Protein AF-A0A2D6N227-F1 (afdb_monomer)

Sequence (139 aa):
MSEDFKAQVAPEAGQHHHAAIRCRDMKLLMDYYGRVMGLPQRNIAGDPDSPEKVWYPGLQLVRTDDPPGPQGELDHIGISVNNIREICAHVEASGYTVDKPVESNDVPEKGQRYSGAWLTDPEGHTVELVQWEPLLASE

Nearest PDB structures (foldseek):
  5v0f-assembly1_A  TM=6.548E-01  e=6.137E-06  Thermomonospora curvata DSM 43183
  5cb9-assembly1_A  TM=6.176E-01  e=1.925E-05  Thermomonospora curvata DSM 43183
  8im2-assembly1_A  TM=6.625E-01  e=5.936E-04  Homo sapiens
  1lc0-assembly1_A  TM=6.339E-01  e=2.225E+00  Rattus norvegicus
  1gcu-assembly1_A  TM=5.844E-01  e=2.961E+00  Rattus norvegicus

Secondary structure (DSSP, 8-state):
--TT----BPPGGG---EEEEEES-HHHHHIIIIIIS-----EEEEETTEEEEEEETEEEEEE--SPPPSS--EEEEEEEBS-HHHHHHHHHHTT--EEEEEEEEEEGGGTEEEEEEEEE-TTS-EEEEEEEEEPPPP-

pLDDT: mean 77.95, std 10.97, range [43.91, 93.88]

Mean predicted aligned error: 8.41 Å

Structure (mmCIF, N/CA/C/O backbone):
data_AF-A0A2D6N227-F1
#
_entry.id   AF-A0A2D6N227-F1
#
loop_
_atom_site.group_PDB
_atom_site.id
_atom_site.type_symbol
_atom_site.label_atom_id
_atom_site.label_alt_id
_atom_site.label_comp_id
_atom_site.label_asym_id
_atom_site.label_entity_id
_atom_site.label_seq_id
_atom_site.pdbx_PDB_ins_code
_atom_site.Cartn_x
_atom_site.Cartn_y
_atom_site.Cartn_z
_atom_site.occupancy
_atom_site.B_iso_or_equiv
_atom_site.auth_seq_id
_atom_site.auth_comp_id
_atom_site.auth_asym_id
_atom_site.auth_atom_id
_atom_site.pdbx_PDB_model_num
ATOM 1 N N . MET A 1 1 ? -25.483 -1.124 18.945 1.00 50.19 1 MET A N 1
ATOM 2 C CA . MET A 1 1 ? -24.459 -0.422 18.147 1.00 50.19 1 MET A CA 1
ATOM 3 C C . MET A 1 1 ? -24.448 1.011 18.649 1.00 50.19 1 MET A C 1
ATOM 5 O O . MET A 1 1 ? -25.517 1.603 18.679 1.00 50.19 1 MET A O 1
ATOM 9 N N . SER A 1 2 ? -23.340 1.504 19.208 1.00 50.06 2 SER A N 1
ATOM 10 C CA . SER A 1 2 ? -23.284 2.879 19.733 1.00 50.06 2 SER A CA 1
ATOM 11 C C . SER A 1 2 ? -23.296 3.874 18.574 1.00 50.06 2 SER A C 1
ATOM 13 O O . SER A 1 2 ? -22.558 3.677 17.612 1.00 50.06 2 SER A O 1
ATOM 15 N N . GLU A 1 3 ? -24.105 4.924 18.674 1.00 55.16 3 GLU A N 1
ATOM 16 C CA . GLU A 1 3 ? -24.442 5.836 17.571 1.00 55.16 3 GLU A CA 1
ATOM 17 C C . GLU A 1 3 ? -23.329 6.792 17.081 1.00 55.16 3 GLU A C 1
ATOM 19 O O . GLU A 1 3 ? -23.622 7.627 16.240 1.00 55.16 3 GLU A O 1
ATOM 24 N N . ASP A 1 4 ? -22.057 6.665 17.482 1.00 68.75 4 ASP A N 1
ATOM 25 C CA . ASP A 1 4 ? -21.030 7.685 17.160 1.00 68.75 4 ASP A CA 1
ATOM 26 C C . ASP A 1 4 ? -19.676 7.145 16.641 1.00 68.75 4 ASP A C 1
ATOM 28 O O . ASP A 1 4 ? -18.636 7.785 16.808 1.00 68.75 4 ASP A O 1
ATOM 32 N N . PHE A 1 5 ? -19.626 5.977 15.985 1.00 68.31 5 PHE A N 1
ATOM 33 C CA . PHE A 1 5 ? -18.377 5.567 15.320 1.00 68.31 5 PHE A CA 1
ATOM 34 C C . PHE A 1 5 ? -18.096 6.447 14.092 1.00 68.31 5 PHE A C 1
ATOM 36 O O . PHE A 1 5 ? -18.908 6.533 13.169 1.00 68.31 5 PHE A O 1
ATOM 43 N N . LYS A 1 6 ? -16.911 7.067 14.058 1.00 79.56 6 LYS A N 1
ATOM 44 C CA . LYS A 1 6 ? -16.452 7.880 12.931 1.00 79.56 6 LYS A CA 1
ATOM 45 C C . LYS A 1 6 ? -15.012 7.533 12.574 1.00 79.56 6 LYS A C 1
ATOM 47 O O . LYS A 1 6 ? -14.101 7.741 13.373 1.00 79.56 6 LYS A O 1
ATOM 52 N N . ALA A 1 7 ? -14.808 7.049 11.352 1.00 72.75 7 ALA A N 1
ATOM 53 C CA . ALA A 1 7 ? -13.470 6.843 10.813 1.00 72.75 7 ALA A CA 1
ATOM 54 C C . ALA A 1 7 ? -12.730 8.186 10.710 1.00 72.75 7 ALA A C 1
ATOM 56 O O . ALA A 1 7 ? -13.275 9.173 10.204 1.00 72.75 7 ALA A O 1
ATOM 57 N N . GLN A 1 8 ? -11.486 8.224 11.184 1.00 79.25 8 GLN A N 1
ATOM 58 C CA . GLN A 1 8 ? -10.615 9.383 11.032 1.00 79.25 8 GLN A CA 1
ATOM 59 C C . GLN A 1 8 ? -9.662 9.133 9.864 1.00 79.25 8 GLN A C 1
ATOM 61 O O . GLN A 1 8 ? -8.846 8.221 9.925 1.00 79.25 8 GLN A O 1
ATOM 66 N N . VAL A 1 9 ? -9.767 9.929 8.799 1.00 72.94 9 VAL A N 1
ATOM 67 C CA . VAL A 1 9 ? -8.883 9.852 7.621 1.00 72.94 9 VAL A CA 1
ATOM 68 C C . VAL A 1 9 ? -7.629 10.696 7.857 1.00 72.94 9 VAL A C 1
ATOM 70 O O . VAL A 1 9 ? -7.693 11.748 8.501 1.00 72.94 9 VAL A O 1
ATOM 73 N N . ALA A 1 10 ? -6.487 10.241 7.340 1.00 67.69 10 ALA A N 1
ATOM 74 C CA . ALA A 1 10 ? -5.219 10.952 7.480 1.00 67.69 10 ALA A CA 1
ATOM 75 C C . ALA A 1 10 ? -5.252 12.364 6.847 1.00 67.69 10 ALA A C 1
ATOM 77 O O . ALA A 1 10 ? -5.884 12.561 5.799 1.00 67.69 10 ALA A O 1
ATOM 78 N N . PRO A 1 11 ? -4.569 13.362 7.448 1.00 68.38 11 PRO A N 1
ATOM 79 C CA . PRO A 1 11 ? -4.367 14.665 6.813 1.00 68.38 11 PRO A CA 1
ATOM 80 C C . PRO A 1 11 ? -3.532 14.530 5.528 1.00 68.38 11 PRO A C 1
ATOM 82 O O . PRO A 1 11 ? -2.774 13.576 5.382 1.00 68.38 11 PRO A O 1
ATOM 85 N N . GLU A 1 12 ? -3.625 15.503 4.615 1.00 61.09 12 GLU A N 1
ATOM 86 C CA . GLU A 1 12 ? -3.039 15.460 3.255 1.00 61.09 12 GLU A CA 1
ATOM 87 C C . GLU A 1 12 ? -1.552 15.046 3.218 1.00 61.09 12 GLU A C 1
ATOM 89 O O . GLU A 1 12 ? -1.130 14.297 2.341 1.00 61.09 12 GLU A O 1
ATOM 94 N N . ALA A 1 13 ? -0.764 15.447 4.222 1.00 53.25 13 ALA A N 1
ATOM 95 C CA . ALA A 1 13 ? 0.658 15.112 4.341 1.00 53.25 13 ALA A CA 1
ATOM 96 C C . ALA A 1 13 ? 0.963 13.644 4.733 1.00 53.25 13 ALA A C 1
ATOM 98 O O . ALA A 1 13 ? 2.132 13.266 4.778 1.00 53.25 13 ALA A O 1
ATOM 99 N N . GLY A 1 14 ? -0.054 12.819 5.001 1.00 53.62 14 GLY A N 1
ATOM 100 C CA . GLY A 1 14 ? 0.058 11.390 5.326 1.00 53.62 14 GLY A CA 1
ATOM 101 C C . GLY A 1 14 ? -0.931 10.510 4.556 1.00 53.62 14 GLY A C 1
ATOM 102 O O . GLY A 1 14 ? -1.176 9.372 4.951 1.00 53.62 14 GLY A O 1
ATOM 103 N N . GLN A 1 15 ? -1.536 11.033 3.484 1.00 62.03 15 GLN A N 1
ATOM 104 C CA . GLN A 1 15 ? -2.477 10.281 2.659 1.00 62.03 15 GLN A CA 1
ATOM 105 C C . GLN A 1 15 ? -1.746 9.305 1.726 1.00 62.03 15 GLN A C 1
ATOM 107 O O . GLN A 1 15 ? -1.056 9.689 0.785 1.00 62.03 15 GLN A O 1
ATOM 112 N N . HIS A 1 16 ? -1.971 8.022 1.966 1.00 63.78 16 HIS A N 1
ATOM 113 C CA . HIS A 1 16 ? -1.692 6.876 1.104 1.00 63.78 16 HIS A CA 1
ATOM 114 C C . HIS A 1 16 ? -3.007 6.362 0.505 1.00 63.78 16 HIS A C 1
ATOM 116 O O . HIS A 1 16 ? -3.444 5.247 0.776 1.00 63.78 16 HIS A O 1
ATOM 122 N N . HIS A 1 17 ? -3.679 7.217 -0.267 1.00 64.94 17 HIS A N 1
ATOM 123 C CA . HIS A 1 17 ? -4.781 6.783 -1.120 1.00 64.94 17 HIS A CA 1
ATOM 124 C C . HIS A 1 17 ? -4.206 6.291 -2.443 1.00 64.94 17 HIS A C 1
ATOM 126 O O . HIS A 1 17 ? -3.566 7.058 -3.170 1.00 64.94 17 HIS A O 1
ATOM 132 N N . HIS A 1 18 ? -4.429 5.023 -2.764 1.00 63.94 18 HIS A N 1
ATOM 133 C CA . HIS A 1 18 ? -3.940 4.434 -4.004 1.00 63.94 18 HIS A CA 1
ATOM 134 C C . HIS A 1 18 ? -4.933 3.430 -4.574 1.00 63.94 18 HIS A C 1
ATOM 136 O O . HIS A 1 18 ? -5.590 2.694 -3.845 1.00 63.94 18 HIS A O 1
ATOM 142 N N . ALA A 1 19 ? -5.019 3.405 -5.900 1.00 66.56 19 ALA A N 1
ATOM 143 C CA . ALA A 1 19 ? -5.552 2.280 -6.650 1.00 66.56 19 ALA A CA 1
ATOM 144 C C . ALA A 1 19 ? -4.360 1.484 -7.182 1.00 66.56 19 ALA A C 1
ATOM 146 O O . ALA A 1 19 ? -3.498 2.040 -7.875 1.00 66.56 19 ALA A O 1
ATOM 147 N N . ALA A 1 20 ? -4.285 0.209 -6.816 1.00 67.19 20 ALA A N 1
ATOM 148 C CA . ALA A 1 20 ? -3.205 -0.661 -7.240 1.00 67.19 20 ALA A CA 1
ATOM 149 C C . ALA A 1 20 ? -3.565 -1.379 -8.544 1.00 67.19 20 ALA A C 1
ATOM 151 O O . ALA A 1 20 ? -4.626 -1.988 -8.651 1.00 67.19 20 ALA A O 1
ATOM 152 N N . ILE A 1 21 ? -2.675 -1.325 -9.535 1.00 69.75 21 ILE A N 1
ATOM 153 C CA . ILE A 1 21 ? -2.791 -2.120 -10.764 1.00 69.75 21 ILE A CA 1
ATOM 154 C C . ILE A 1 21 ? -1.619 -3.093 -10.866 1.00 69.75 21 ILE A C 1
ATOM 156 O O . ILE A 1 21 ? -0.461 -2.730 -10.621 1.00 69.75 21 ILE A O 1
ATOM 160 N N . ARG A 1 22 ? -1.922 -4.336 -11.252 1.00 73.56 22 ARG A N 1
ATOM 161 C CA . ARG A 1 22 ? -0.902 -5.358 -11.511 1.00 73.56 22 ARG A CA 1
ATOM 162 C C . ARG A 1 22 ? -0.182 -5.062 -12.824 1.00 73.56 22 ARG A C 1
ATOM 164 O O . ARG A 1 22 ? -0.817 -4.760 -13.838 1.00 73.56 22 ARG A O 1
ATOM 171 N N . CYS A 1 23 ? 1.145 -5.173 -12.833 1.00 67.81 23 CYS A N 1
ATOM 1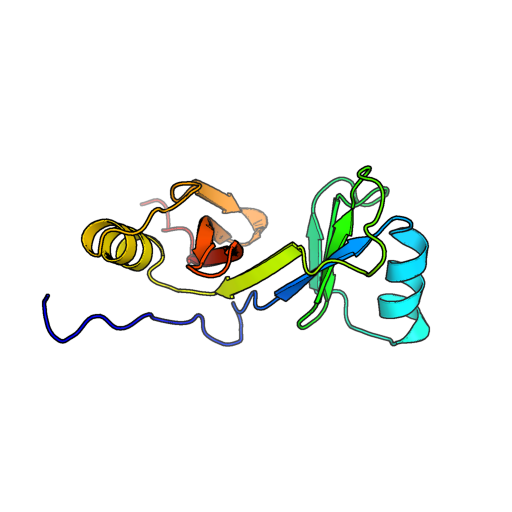72 C CA . CYS A 1 23 ? 1.944 -4.948 -14.034 1.00 67.81 23 CYS A CA 1
ATOM 173 C C . CYS A 1 23 ? 2.926 -6.089 -14.323 1.00 67.81 23 CYS A C 1
ATOM 175 O O . CYS A 1 23 ? 3.498 -6.693 -13.419 1.00 67.81 23 CYS A O 1
ATOM 177 N N . ARG A 1 24 ? 3.123 -6.358 -15.622 1.00 75.19 24 ARG A N 1
ATOM 178 C CA . ARG A 1 24 ? 4.094 -7.346 -16.130 1.00 75.19 24 ARG A CA 1
ATOM 179 C C . ARG A 1 24 ? 5.457 -6.738 -16.439 1.00 75.19 24 ARG A C 1
ATOM 181 O O . ARG A 1 24 ? 6.474 -7.404 -16.314 1.00 75.19 24 ARG A O 1
ATOM 188 N N . ASP A 1 25 ? 5.467 -5.483 -16.879 1.00 78.81 25 ASP A N 1
ATOM 189 C CA . ASP A 1 25 ? 6.686 -4.747 -17.200 1.00 78.81 25 ASP A CA 1
ATOM 190 C C . ASP A 1 25 ? 6.720 -3.469 -16.366 1.00 78.81 25 ASP A C 1
ATOM 192 O O . ASP A 1 25 ? 6.211 -2.412 -16.752 1.00 78.81 25 ASP A O 1
ATOM 196 N N . MET A 1 26 ? 7.282 -3.610 -15.165 1.00 82.56 26 MET A N 1
ATOM 197 C CA . MET A 1 26 ? 7.424 -2.513 -14.214 1.00 82.56 26 MET A CA 1
ATOM 198 C C . MET A 1 26 ? 8.271 -1.382 -14.806 1.00 82.56 26 MET A C 1
ATOM 200 O O . MET A 1 26 ? 7.917 -0.214 -14.672 1.00 82.56 26 MET A O 1
ATOM 204 N N . LYS A 1 27 ? 9.351 -1.715 -15.524 1.00 84.12 27 LYS A N 1
ATOM 205 C CA . LYS A 1 27 ? 10.270 -0.726 -16.096 1.00 84.12 27 LYS A CA 1
ATOM 206 C C . LYS A 1 27 ? 9.577 0.132 -17.152 1.00 84.12 27 LYS A C 1
ATOM 208 O O . LYS A 1 27 ? 9.747 1.349 -17.149 1.00 84.12 27 LYS A O 1
ATOM 213 N N . LEU A 1 28 ? 8.773 -0.485 -18.017 1.00 83.25 28 LEU A N 1
ATOM 214 C CA . LEU A 1 28 ? 7.980 0.228 -19.016 1.00 83.25 28 LEU A CA 1
ATOM 215 C C . LEU A 1 28 ? 6.987 1.199 -18.366 1.00 83.25 28 LEU A C 1
ATOM 217 O O . LEU A 1 28 ? 6.896 2.351 -18.788 1.00 83.25 28 LEU A O 1
ATOM 221 N N . LEU A 1 29 ? 6.249 0.761 -17.340 1.00 82.38 29 LEU A N 1
ATOM 222 C CA . LEU A 1 29 ? 5.272 1.630 -16.679 1.00 82.38 29 LEU A CA 1
ATOM 223 C C . LEU A 1 29 ? 5.933 2.733 -15.847 1.00 82.38 29 LEU A C 1
ATOM 225 O O . LEU A 1 29 ? 5.431 3.852 -15.844 1.00 82.38 29 LEU A O 1
ATOM 229 N N . MET A 1 30 ? 7.069 2.469 -15.202 1.00 80.62 30 MET A N 1
ATOM 230 C CA . MET A 1 30 ? 7.847 3.511 -14.523 1.00 80.62 30 MET A CA 1
ATOM 231 C C . MET A 1 30 ? 8.340 4.578 -15.504 1.00 80.62 30 MET A C 1
ATOM 233 O O . MET A 1 30 ? 8.246 5.773 -15.220 1.00 80.62 30 MET A O 1
ATOM 237 N N . ASP A 1 31 ? 8.829 4.166 -16.676 1.00 78.56 31 ASP A N 1
ATOM 238 C CA . ASP A 1 31 ? 9.222 5.095 -17.734 1.00 78.56 31 ASP A CA 1
ATOM 239 C C . ASP A 1 31 ? 8.021 5.915 -18.225 1.00 78.56 31 ASP A C 1
ATOM 241 O O . ASP A 1 31 ? 8.095 7.137 -18.350 1.00 78.56 31 ASP A O 1
ATOM 245 N N . TYR A 1 32 ? 6.874 5.268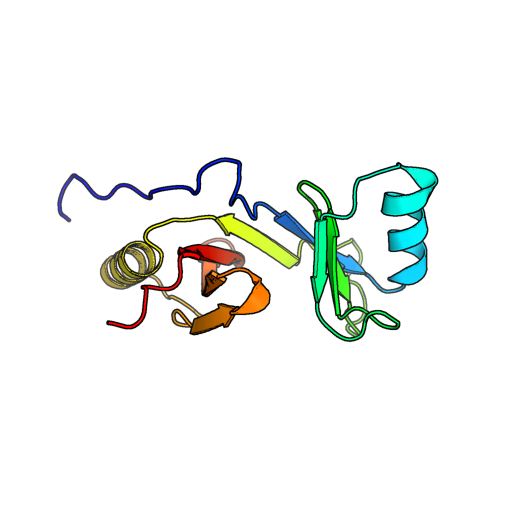 -18.424 1.00 73.62 32 TYR A N 1
ATOM 246 C CA . TYR A 1 32 ? 5.656 5.942 -18.854 1.00 73.62 32 TYR A CA 1
ATOM 247 C C . TYR A 1 32 ? 5.132 6.946 -17.811 1.00 73.62 32 TYR A C 1
ATOM 249 O O . TYR A 1 32 ? 5.016 8.135 -18.097 1.00 73.62 32 TYR A O 1
ATOM 257 N N . TYR A 1 33 ? 4.852 6.516 -16.582 1.00 74.62 33 TYR A N 1
ATOM 258 C CA . TYR A 1 33 ? 4.279 7.393 -15.557 1.00 74.62 33 TYR A CA 1
ATOM 259 C C . TYR A 1 33 ? 5.290 8.417 -15.024 1.00 74.62 33 TYR A C 1
ATOM 261 O O . TYR A 1 33 ? 4.942 9.579 -14.810 1.00 74.62 33 TYR A O 1
ATOM 269 N N . GLY A 1 34 ? 6.551 8.019 -14.851 1.00 68.56 34 GLY A N 1
ATOM 270 C CA . GLY A 1 34 ? 7.607 8.889 -14.339 1.00 68.56 34 GLY A CA 1
ATOM 271 C C . GLY A 1 34 ? 8.174 9.832 -15.396 1.00 68.56 34 GLY A C 1
ATOM 272 O O . GLY A 1 34 ? 8.142 11.047 -15.218 1.00 68.56 34 GLY A O 1
ATOM 273 N N . ARG A 1 35 ? 8.695 9.298 -16.507 1.00 74.50 35 ARG A N 1
ATOM 274 C CA . ARG A 1 35 ? 9.379 10.111 -17.528 1.00 74.50 35 ARG A CA 1
ATOM 275 C C . ARG A 1 35 ? 8.413 10.714 -18.545 1.00 74.50 35 ARG A C 1
ATOM 277 O O . ARG A 1 35 ? 8.570 11.883 -18.883 1.00 74.50 35 ARG A O 1
ATOM 284 N N . VAL A 1 36 ? 7.451 9.944 -19.063 1.00 62.06 36 VAL A N 1
ATOM 285 C CA . VAL A 1 36 ? 6.550 10.421 -20.134 1.00 62.06 36 VAL A CA 1
ATOM 286 C C . VAL A 1 36 ? 5.445 11.324 -19.583 1.00 62.06 36 VAL A C 1
ATOM 288 O O . VAL A 1 36 ? 5.227 12.405 -20.121 1.00 62.06 36 VAL A O 1
ATOM 291 N N . MET A 1 37 ? 4.767 10.918 -18.507 1.00 56.41 37 MET A N 1
ATOM 292 C CA . MET A 1 37 ? 3.708 11.718 -17.877 1.00 56.41 37 MET A CA 1
ATOM 293 C C . MET A 1 37 ? 4.239 12.755 -16.878 1.00 56.41 37 MET A C 1
ATOM 295 O O . MET A 1 37 ? 3.506 13.673 -16.516 1.00 56.41 37 MET A O 1
ATOM 299 N N . GLY A 1 38 ? 5.494 12.628 -16.434 1.00 61.41 38 GLY A N 1
ATOM 300 C CA . GLY A 1 38 ? 6.121 13.577 -15.513 1.00 61.41 38 GLY A CA 1
ATOM 301 C C . GLY A 1 38 ? 5.573 13.517 -14.086 1.00 61.41 38 GLY A C 1
ATOM 302 O O . GLY A 1 38 ? 5.656 14.512 -13.363 1.00 61.41 38 GLY A O 1
ATOM 303 N N . LEU A 1 39 ? 4.975 12.394 -13.669 1.00 65.75 39 LEU A N 1
ATOM 304 C CA . LEU A 1 39 ? 4.425 12.286 -12.322 1.00 65.75 39 LEU A CA 1
ATOM 305 C C . LEU A 1 39 ? 5.557 12.226 -11.286 1.00 65.75 39 LEU A C 1
ATOM 307 O O . LEU A 1 39 ? 6.488 11.429 -11.436 1.00 65.75 39 LEU A O 1
ATOM 311 N N . PRO A 1 40 ? 5.479 13.020 -10.201 1.00 64.38 40 PRO A N 1
ATOM 312 C CA . PRO A 1 40 ? 6.472 12.966 -9.143 1.00 64.38 40 PRO A CA 1
ATOM 313 C C . PRO A 1 40 ? 6.361 11.624 -8.419 1.00 64.38 40 PRO A C 1
ATOM 315 O O . PRO A 1 40 ? 5.347 11.322 -7.786 1.00 64.38 40 PRO A O 1
ATOM 318 N N . GLN A 1 41 ? 7.413 10.818 -8.518 1.00 67.75 41 GLN A N 1
ATOM 319 C CA . GLN A 1 41 ? 7.530 9.552 -7.806 1.00 67.75 41 GLN A CA 1
ATOM 320 C C . GLN A 1 41 ? 7.520 9.812 -6.293 1.00 67.75 41 GLN A C 1
ATOM 322 O O . GLN A 1 41 ? 8.311 10.616 -5.798 1.00 67.75 41 GLN A O 1
ATOM 327 N N . ARG A 1 42 ? 6.612 9.156 -5.557 1.00 69.19 42 ARG A N 1
ATOM 328 C CA . ARG A 1 42 ? 6.424 9.400 -4.115 1.00 69.19 42 ARG A CA 1
ATOM 329 C C . ARG A 1 42 ? 7.155 8.389 -3.243 1.00 69.19 42 ARG A C 1
ATOM 331 O O . ARG A 1 42 ? 7.695 8.781 -2.213 1.00 69.19 42 ARG A O 1
ATOM 338 N N . ASN A 1 43 ? 7.158 7.110 -3.624 1.00 68.31 43 ASN A N 1
ATOM 339 C CA . ASN A 1 43 ? 7.773 6.054 -2.819 1.00 68.31 43 ASN A CA 1
ATOM 340 C C . ASN A 1 43 ? 8.122 4.808 -3.659 1.00 68.31 43 ASN A C 1
ATOM 342 O O . ASN A 1 43 ? 7.472 4.550 -4.674 1.00 68.31 43 ASN A O 1
ATOM 346 N N . ILE A 1 44 ? 9.109 4.028 -3.206 1.00 68.38 44 ILE A N 1
ATOM 347 C CA . ILE A 1 44 ? 9.482 2.702 -3.734 1.00 68.38 44 ILE A CA 1
ATOM 348 C C . ILE A 1 44 ? 9.591 1.732 -2.549 1.00 68.38 44 ILE A C 1
ATOM 350 O O . ILE A 1 44 ? 10.060 2.126 -1.483 1.00 68.38 44 ILE A O 1
ATOM 354 N N . ALA A 1 45 ? 9.180 0.476 -2.735 1.00 76.44 45 ALA A N 1
ATOM 355 C CA . ALA A 1 45 ? 9.468 -0.613 -1.803 1.00 76.44 45 ALA A CA 1
ATOM 356 C C . ALA A 1 45 ? 10.125 -1.805 -2.521 1.00 76.44 45 ALA A C 1
ATOM 358 O O . ALA A 1 45 ? 9.784 -2.116 -3.668 1.00 76.44 45 ALA A O 1
ATOM 359 N N . GLY A 1 46 ? 11.037 -2.477 -1.813 1.00 75.38 46 GLY A N 1
ATOM 360 C CA . GLY A 1 46 ? 11.885 -3.550 -2.342 1.00 75.38 46 GLY A CA 1
ATOM 361 C C . GLY A 1 46 ? 13.233 -3.041 -2.867 1.00 75.38 46 GLY A C 1
ATOM 362 O O . GLY A 1 46 ? 13.652 -1.928 -2.547 1.00 75.38 46 GLY A O 1
ATOM 363 N N . ASP A 1 47 ? 13.910 -3.868 -3.666 1.00 80.25 47 ASP A N 1
ATOM 364 C CA . ASP A 1 47 ? 15.161 -3.513 -4.350 1.00 80.25 47 ASP A CA 1
ATOM 365 C C . ASP A 1 47 ? 14.929 -2.337 -5.327 1.00 80.25 47 ASP A C 1
ATOM 367 O O . ASP A 1 47 ? 14.063 -2.448 -6.197 1.00 80.25 47 ASP A O 1
ATOM 371 N N . PRO A 1 48 ? 15.671 -1.215 -5.232 1.00 76.81 48 PRO A N 1
ATOM 372 C CA . PRO A 1 48 ? 15.544 -0.092 -6.163 1.00 76.81 48 PRO A CA 1
ATOM 373 C C . PRO A 1 48 ? 15.760 -0.455 -7.638 1.00 76.81 48 PRO A C 1
ATOM 375 O O . PRO A 1 48 ? 15.148 0.171 -8.505 1.00 76.81 48 PRO A O 1
ATOM 378 N N . ASP A 1 49 ? 16.588 -1.463 -7.927 1.00 80.12 49 ASP A N 1
ATOM 379 C CA . ASP A 1 49 ? 16.844 -1.929 -9.295 1.00 80.12 49 ASP A CA 1
ATOM 380 C C . ASP A 1 49 ? 15.758 -2.904 -9.788 1.00 80.12 49 ASP A C 1
ATOM 382 O O . ASP A 1 49 ? 15.635 -3.161 -10.990 1.00 80.12 49 ASP A O 1
ATOM 386 N N . SER A 1 50 ? 14.931 -3.423 -8.873 1.00 79.81 50 SER A N 1
ATOM 387 C CA . SER A 1 50 ? 13.812 -4.325 -9.159 1.00 79.81 50 SER A CA 1
ATOM 388 C C . SER A 1 50 ? 12.663 -4.130 -8.153 1.00 79.81 50 SER A C 1
ATOM 390 O O . SER A 1 50 ? 12.414 -4.990 -7.295 1.00 79.81 50 SER A O 1
ATOM 392 N N . PRO A 1 51 ? 11.920 -3.009 -8.238 1.00 80.31 51 PRO A N 1
ATOM 393 C CA . PRO A 1 51 ? 10.971 -2.621 -7.200 1.00 80.31 51 PRO A CA 1
ATOM 394 C C . PRO A 1 51 ? 9.712 -3.490 -7.220 1.00 80.31 51 PRO A C 1
ATOM 396 O O . PRO A 1 51 ? 9.130 -3.750 -8.278 1.00 80.31 51 PRO A O 1
ATOM 399 N N . GLU A 1 52 ? 9.283 -3.946 -6.042 1.00 83.00 52 GLU A N 1
ATOM 400 C CA . GLU A 1 52 ? 8.053 -4.736 -5.874 1.00 83.00 52 GLU A CA 1
ATOM 401 C C . GLU A 1 52 ? 6.810 -3.858 -5.993 1.00 83.00 52 GLU A C 1
ATOM 403 O O . GLU A 1 52 ? 5.801 -4.258 -6.581 1.00 83.00 52 GLU A O 1
ATOM 408 N N . LYS A 1 53 ? 6.895 -2.651 -5.427 1.00 82.44 53 LYS A N 1
ATOM 409 C CA . LYS A 1 53 ? 5.806 -1.679 -5.372 1.00 82.44 53 LYS A CA 1
ATOM 410 C C . LYS A 1 53 ? 6.350 -0.281 -5.643 1.00 82.44 53 LYS A C 1
ATOM 412 O O . LYS A 1 53 ? 7.383 0.108 -5.090 1.00 82.44 53 LYS A O 1
ATOM 417 N N . VAL A 1 54 ? 5.636 0.484 -6.464 1.00 76.25 54 VAL A N 1
ATOM 418 C CA . VAL A 1 54 ? 5.970 1.881 -6.784 1.00 76.25 54 VAL A CA 1
ATOM 419 C C . VAL A 1 54 ? 4.720 2.738 -6.644 1.00 76.25 54 VAL A C 1
ATOM 421 O O . VAL A 1 54 ? 3.668 2.376 -7.166 1.00 76.25 54 VAL A O 1
ATOM 424 N N . TRP A 1 55 ? 4.837 3.882 -5.969 1.00 78.19 55 TRP A N 1
ATOM 425 C CA . TRP A 1 55 ? 3.721 4.806 -5.759 1.00 78.19 55 TRP A CA 1
ATOM 426 C C . TRP A 1 55 ? 3.935 6.144 -6.479 1.00 78.19 55 TRP A C 1
ATOM 428 O O . TRP A 1 55 ? 4.962 6.814 -6.309 1.00 78.19 55 TRP A O 1
ATOM 438 N N . TYR A 1 56 ? 2.902 6.559 -7.208 1.00 71.50 56 TYR A N 1
ATOM 439 C CA . TYR A 1 56 ? 2.659 7.907 -7.728 1.00 71.50 56 TYR A CA 1
ATOM 440 C C . TYR A 1 56 ? 1.420 8.502 -7.026 1.00 71.50 56 TYR A C 1
ATOM 442 O O . TYR A 1 56 ? 0.705 7.776 -6.332 1.00 71.50 56 TYR A O 1
ATOM 450 N N . PRO A 1 57 ? 1.112 9.805 -7.175 1.00 68.19 57 PRO A N 1
ATOM 451 C CA . PRO A 1 57 ? -0.123 10.367 -6.628 1.00 68.19 57 PRO A CA 1
ATOM 452 C C . PRO A 1 57 ? -1.369 9.616 -7.136 1.00 68.19 57 PRO A C 1
ATOM 454 O O . PRO A 1 57 ? -1.650 9.628 -8.332 1.00 68.19 57 PRO A O 1
ATOM 457 N N . GLY A 1 58 ? -2.095 8.950 -6.231 1.00 70.88 58 GLY A N 1
ATOM 458 C CA . GLY A 1 58 ? -3.317 8.192 -6.532 1.00 70.88 58 GLY A CA 1
ATOM 459 C C . GLY A 1 58 ? -3.120 6.837 -7.229 1.00 70.88 58 GLY A C 1
ATOM 460 O O . GLY A 1 58 ? -4.104 6.142 -7.472 1.00 70.88 58 GLY A O 1
ATOM 461 N N . LEU A 1 59 ? -1.883 6.434 -7.535 1.00 73.44 59 LEU A N 1
ATOM 462 C CA . LEU A 1 59 ? -1.579 5.226 -8.308 1.00 73.44 59 LEU A CA 1
ATOM 463 C C . LEU A 1 59 ? -0.496 4.398 -7.618 1.00 73.44 59 LEU A C 1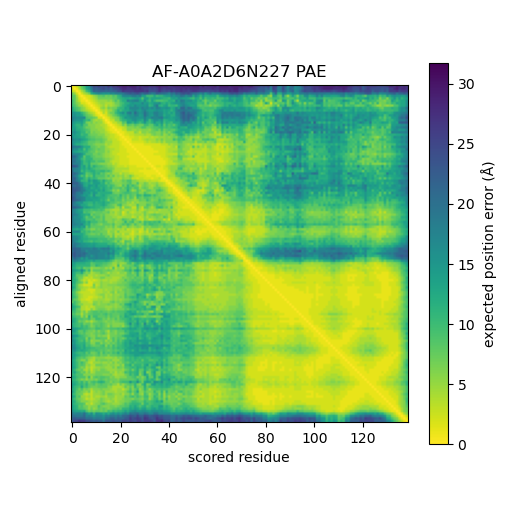
ATOM 465 O O . LEU A 1 59 ? 0.590 4.904 -7.330 1.00 73.44 59 LEU A O 1
ATOM 469 N N . GLN A 1 60 ? -0.761 3.107 -7.443 1.00 83.81 60 GLN A N 1
ATOM 470 C CA . GLN A 1 60 ? 0.247 2.126 -7.062 1.00 83.81 60 GLN A CA 1
ATOM 471 C C . GLN A 1 60 ? 0.444 1.111 -8.190 1.00 83.81 60 GLN A C 1
ATOM 473 O O . GLN A 1 60 ? -0.508 0.558 -8.736 1.00 83.81 60 GLN A O 1
ATOM 478 N N . LEU A 1 61 ? 1.702 0.845 -8.524 1.00 80.69 61 LEU A N 1
ATOM 479 C CA . LEU A 1 61 ? 2.092 -0.262 -9.389 1.00 80.69 61 LEU A CA 1
ATOM 480 C C . LEU A 1 61 ? 2.543 -1.426 -8.511 1.00 80.69 61 LEU A C 1
ATOM 482 O O . LEU A 1 61 ? 3.387 -1.234 -7.632 1.00 80.69 61 LEU A O 1
ATOM 486 N N . VAL A 1 62 ? 2.005 -2.618 -8.767 1.00 83.62 62 VAL A N 1
ATOM 487 C CA . VAL A 1 62 ? 2.370 -3.852 -8.059 1.00 83.62 62 VAL A CA 1
ATOM 488 C C . VAL A 1 62 ? 2.910 -4.859 -9.068 1.00 83.62 62 VAL A C 1
ATOM 490 O O . VAL A 1 62 ? 2.223 -5.216 -10.031 1.00 83.62 62 VAL A O 1
ATOM 493 N N . ARG A 1 63 ? 4.150 -5.317 -8.862 1.00 82.50 63 ARG A N 1
ATOM 494 C CA . ARG A 1 63 ? 4.725 -6.391 -9.677 1.00 82.50 63 ARG A CA 1
ATOM 495 C C . ARG A 1 63 ? 4.035 -7.712 -9.347 1.00 82.50 63 ARG A C 1
ATOM 497 O O . ARG A 1 63 ? 3.845 -8.039 -8.179 1.00 82.50 63 ARG A O 1
ATOM 504 N N . THR A 1 64 ? 3.714 -8.487 -10.375 1.0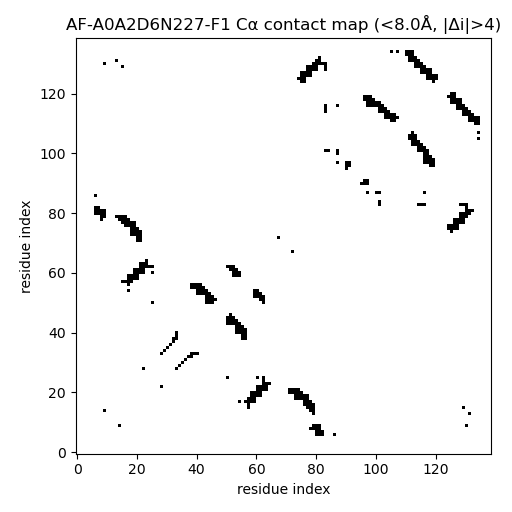0 81.25 64 THR A N 1
ATOM 505 C CA . THR A 1 64 ? 3.187 -9.844 -10.225 1.00 81.25 64 THR A CA 1
ATOM 506 C C . THR A 1 64 ? 3.750 -10.765 -11.300 1.00 81.25 64 THR A C 1
ATOM 508 O O . THR A 1 64 ? 3.968 -10.331 -12.433 1.00 81.25 64 THR A O 1
ATOM 511 N N . ASP A 1 65 ? 3.944 -12.031 -10.942 1.00 81.88 65 ASP A N 1
ATOM 512 C CA . ASP A 1 65 ? 4.255 -13.104 -11.889 1.00 81.88 65 ASP A CA 1
ATOM 513 C C . ASP A 1 65 ? 2.989 -13.859 -12.339 1.00 81.88 65 ASP A C 1
ATOM 515 O O . ASP A 1 65 ? 3.058 -14.722 -13.218 1.00 81.88 65 ASP A O 1
ATOM 519 N N . ASP A 1 66 ? 1.822 -13.531 -11.769 1.00 78.12 66 ASP A N 1
ATOM 520 C CA . ASP A 1 66 ? 0.557 -14.153 -12.144 1.00 78.12 66 ASP A CA 1
ATOM 521 C C . ASP A 1 66 ? 0.167 -13.755 -13.577 1.00 78.12 66 ASP A C 1
ATOM 523 O O . ASP A 1 66 ? 0.335 -12.596 -13.985 1.00 78.12 66 ASP A O 1
ATOM 527 N N . PRO A 1 67 ? -0.370 -14.695 -14.376 1.00 70.94 67 PRO A N 1
ATOM 528 C CA . PRO A 1 67 ? -0.826 -14.380 -15.718 1.00 70.94 67 PRO A CA 1
ATOM 529 C C . PRO A 1 67 ? -1.962 -13.348 -15.648 1.00 70.94 67 PRO A C 1
ATOM 531 O O . PRO A 1 67 ? -2.866 -13.485 -14.823 1.00 70.94 67 PRO A O 1
ATOM 534 N N . PRO A 1 68 ? -1.959 -12.324 -16.519 1.00 66.56 68 PRO A N 1
ATOM 535 C CA . PRO A 1 68 ? -3.001 -11.314 -16.497 1.00 66.56 68 PRO A CA 1
ATOM 536 C C . PRO A 1 68 ? -4.347 -11.943 -16.861 1.00 66.56 68 PRO A C 1
ATOM 538 O O . PRO A 1 68 ? -4.431 -12.774 -17.772 1.00 66.56 68 PRO A O 1
ATOM 541 N N . GLY A 1 69 ? -5.408 -11.488 -16.196 1.00 67.38 69 GLY A N 1
ATOM 542 C CA . GLY A 1 69 ? -6.768 -11.701 -16.675 1.00 67.38 69 GLY A CA 1
ATOM 543 C C . GLY A 1 69 ? -6.994 -11.062 -18.058 1.00 67.38 69 GLY A C 1
ATOM 544 O O . GLY A 1 69 ? -6.141 -10.332 -18.574 1.00 67.38 69 GLY A O 1
ATOM 545 N N . PRO A 1 70 ? -8.157 -11.299 -18.691 1.00 65.62 70 PRO A N 1
ATOM 546 C CA . PRO A 1 70 ? -8.486 -10.722 -20.000 1.00 65.62 70 PRO A CA 1
ATOM 547 C C . PRO A 1 70 ? -8.517 -9.180 -20.010 1.00 65.62 70 PRO A C 1
ATOM 549 O O . PRO A 1 70 ? -8.467 -8.571 -21.078 1.00 65.62 70 PRO A O 1
ATOM 552 N N . GLN A 1 71 ? -8.585 -8.552 -18.834 1.00 63.62 71 GLN A N 1
ATOM 553 C CA . GLN A 1 71 ? -8.507 -7.112 -18.588 1.00 63.62 71 GLN A CA 1
ATOM 554 C C . GLN A 1 71 ? -7.510 -6.852 -17.444 1.00 63.62 71 GLN A C 1
ATOM 556 O O . GLN A 1 71 ? -7.171 -7.772 -16.699 1.00 63.62 71 GLN A O 1
ATOM 561 N N . GLY A 1 72 ? -7.033 -5.610 -17.306 1.00 61.81 72 GLY A N 1
ATOM 562 C CA . GLY A 1 72 ? -6.252 -5.211 -16.132 1.00 61.81 72 GLY A CA 1
ATOM 563 C C . GLY A 1 72 ? -7.105 -5.310 -14.866 1.00 61.81 72 GLY A C 1
ATOM 564 O O . GLY A 1 72 ? -8.218 -4.790 -14.843 1.00 61.81 72 GLY A O 1
ATOM 565 N N . GLU A 1 73 ? -6.592 -5.987 -13.843 1.00 70.88 73 GLU A N 1
ATOM 566 C CA . GLU A 1 73 ? -7.256 -6.147 -12.550 1.00 70.88 73 GLU A CA 1
ATOM 567 C C . GLU A 1 73 ? -6.887 -4.982 -11.622 1.00 70.88 73 GLU A C 1
ATOM 569 O O . GLU A 1 73 ? -5.711 -4.611 -11.512 1.00 70.88 73 GLU A O 1
ATOM 574 N N . LEU A 1 74 ? -7.900 -4.401 -10.972 1.00 76.56 74 LEU A N 1
ATOM 575 C CA . LEU A 1 74 ? -7.696 -3.537 -9.814 1.00 76.56 74 LEU A CA 1
ATOM 576 C C . LEU A 1 74 ? -7.354 -4.447 -8.632 1.00 76.56 74 LEU A C 1
ATOM 578 O O . LEU A 1 74 ? -8.196 -5.225 -8.201 1.00 76.56 74 LEU A O 1
ATOM 582 N N . ASP A 1 75 ? -6.125 -4.353 -8.137 1.00 79.06 75 ASP A N 1
ATOM 583 C CA . ASP A 1 75 ? -5.600 -5.250 -7.107 1.00 79.06 75 ASP A CA 1
ATOM 584 C C . ASP A 1 75 ? -6.253 -4.980 -5.744 1.00 79.06 75 ASP A C 1
ATOM 586 O O . ASP A 1 75 ? -6.770 -5.892 -5.103 1.00 79.06 75 ASP A O 1
ATOM 590 N N . HIS A 1 76 ? -6.262 -3.712 -5.322 1.00 84.12 76 HIS A N 1
ATOM 591 C CA . HIS A 1 76 ? -6.936 -3.261 -4.108 1.00 84.12 76 HIS A CA 1
ATOM 592 C C . HIS A 1 76 ? -7.136 -1.740 -4.087 1.00 84.12 76 HIS A C 1
ATOM 594 O O . HIS A 1 76 ? -6.523 -0.986 -4.857 1.00 84.12 76 HIS A O 1
ATOM 600 N N . ILE A 1 77 ? -7.979 -1.300 -3.152 1.00 82.69 77 ILE A N 1
ATOM 601 C CA . ILE A 1 77 ? -8.169 0.104 -2.778 1.00 82.69 77 ILE A CA 1
ATOM 602 C C . ILE A 1 77 ? -7.412 0.374 -1.474 1.00 82.69 77 ILE A C 1
ATOM 604 O O . ILE A 1 77 ? -7.690 -0.255 -0.456 1.00 82.69 77 ILE A O 1
ATOM 608 N N . GLY A 1 78 ? -6.480 1.326 -1.493 1.00 83.50 78 GLY A N 1
ATOM 609 C CA . GLY A 1 78 ? -5.773 1.809 -0.306 1.00 83.50 78 GLY A CA 1
ATOM 610 C C . GLY A 1 78 ? -6.468 3.007 0.341 1.00 83.50 78 GLY A C 1
ATOM 611 O O . GLY A 1 78 ? -6.745 4.013 -0.323 1.00 83.50 78 GLY A O 1
ATOM 612 N N . ILE A 1 79 ? -6.730 2.932 1.648 1.00 82.94 79 ILE A N 1
ATOM 613 C CA . ILE A 1 79 ? -7.374 3.998 2.425 1.00 82.94 79 ILE A CA 1
ATOM 614 C C . ILE A 1 79 ? -6.523 4.344 3.643 1.00 82.94 79 ILE A C 1
ATOM 616 O O . ILE A 1 79 ? -6.304 3.522 4.530 1.00 82.94 79 ILE A O 1
ATOM 620 N N . SER A 1 80 ? -6.085 5.601 3.724 1.00 86.50 80 SER A N 1
ATOM 621 C CA . SER A 1 80 ? -5.380 6.092 4.908 1.00 86.50 80 SER A CA 1
ATOM 622 C C . SER A 1 80 ? -6.302 6.515 6.034 1.00 86.50 80 SER A C 1
ATOM 624 O O . SER A 1 80 ? -7.237 7.290 5.834 1.00 86.50 80 SER A O 1
ATOM 626 N N . VAL A 1 81 ? -5.991 6.046 7.234 1.00 85.56 81 VAL A N 1
ATOM 627 C CA . VAL A 1 81 ? -6.772 6.231 8.454 1.00 85.56 81 VAL A CA 1
ATOM 628 C C . VAL A 1 81 ? -5.855 6.542 9.640 1.00 85.56 81 VAL A C 1
ATOM 630 O O . VAL A 1 81 ? -4.671 6.222 9.616 1.00 85.56 81 VAL A O 1
ATOM 633 N N . ASN A 1 82 ? -6.403 7.152 10.690 1.00 87.62 82 ASN A N 1
ATOM 634 C CA . ASN A 1 82 ? -5.673 7.508 11.915 1.00 87.62 82 ASN A CA 1
ATOM 635 C C . ASN A 1 82 ? -6.037 6.619 13.114 1.00 87.62 82 ASN A C 1
ATOM 637 O O . ASN A 1 82 ? -5.389 6.703 14.152 1.00 87.62 82 ASN A O 1
ATOM 641 N N . ASN A 1 83 ? -7.087 5.802 12.999 1.00 90.12 83 ASN A N 1
ATOM 642 C CA . ASN A 1 83 ? -7.572 4.933 14.070 1.00 90.12 83 ASN A CA 1
ATOM 643 C C . ASN A 1 83 ? -7.809 3.491 13.587 1.00 90.12 83 ASN A C 1
ATOM 645 O O . ASN A 1 83 ? -8.845 2.886 13.862 1.00 90.12 83 ASN A O 1
ATOM 649 N N . ILE A 1 84 ? -6.831 2.918 12.873 1.00 92.19 84 ILE A N 1
ATOM 650 C CA . ILE A 1 84 ? -6.932 1.615 12.191 1.00 92.19 84 ILE A CA 1
ATOM 651 C C . ILE A 1 84 ? -7.421 0.482 13.103 1.00 92.19 84 ILE A C 1
ATOM 653 O O . ILE A 1 84 ? -8.245 -0.328 12.686 1.00 92.19 84 ILE A O 1
ATOM 657 N N . ARG A 1 85 ? -6.970 0.440 14.366 1.00 93.88 85 ARG A N 1
ATOM 658 C CA . ARG A 1 85 ? -7.364 -0.600 15.334 1.00 93.88 85 ARG A CA 1
ATOM 659 C C . ARG A 1 85 ? -8.830 -0.482 15.746 1.00 93.88 85 ARG A C 1
ATOM 661 O O . ARG A 1 85 ? -9.506 -1.499 15.849 1.00 93.88 85 ARG A O 1
ATOM 668 N N . GLU A 1 86 ? -9.321 0.739 15.948 1.00 90.25 86 GLU A N 1
ATOM 669 C CA . GLU A 1 86 ? -10.733 0.992 16.264 1.00 90.25 86 GLU A CA 1
ATOM 670 C C . GLU A 1 86 ? -11.629 0.625 15.082 1.00 90.25 86 GLU A C 1
ATOM 672 O O . GLU A 1 86 ? -12.675 0.009 15.272 1.00 90.25 86 GLU A O 1
ATOM 677 N N . ILE A 1 87 ? -11.192 0.950 13.859 1.00 89.94 87 ILE A N 1
ATOM 678 C CA . ILE A 1 87 ? -11.897 0.575 12.630 1.00 89.94 87 ILE A CA 1
ATOM 679 C C . ILE A 1 87 ? -11.980 -0.951 12.514 1.00 89.94 87 ILE A C 1
ATOM 681 O O . ILE A 1 87 ? -13.075 -1.481 12.349 1.00 89.94 87 ILE A O 1
ATOM 685 N N . CYS A 1 88 ? -10.858 -1.664 12.664 1.00 91.94 88 CYS A N 1
ATOM 686 C CA . CYS A 1 88 ? -10.832 -3.128 12.591 1.00 91.94 88 CYS A CA 1
ATOM 687 C C . CYS A 1 88 ? -11.729 -3.773 13.661 1.00 91.94 88 CYS A C 1
ATOM 689 O O . CYS A 1 88 ? -12.546 -4.630 13.339 1.00 91.94 88 CYS A O 1
ATOM 691 N N . ALA A 1 89 ? -11.655 -3.305 14.912 1.00 90.81 89 ALA A N 1
ATOM 692 C CA . ALA A 1 89 ? -12.507 -3.808 15.990 1.00 90.81 89 ALA A CA 1
ATOM 693 C C . ALA A 1 89 ? -14.002 -3.564 15.714 1.00 90.81 89 ALA A C 1
ATOM 695 O O . ALA A 1 89 ? -14.840 -4.413 16.017 1.00 90.81 89 ALA A O 1
ATOM 696 N N . HIS A 1 90 ? -14.352 -2.416 15.126 1.00 83.88 90 HIS A N 1
ATOM 697 C CA . HIS A 1 90 ? -15.731 -2.110 14.751 1.00 83.88 90 HIS A CA 1
ATOM 698 C C . HIS A 1 90 ? -16.241 -3.000 13.607 1.00 83.88 90 HIS A C 1
ATOM 700 O O . HIS A 1 90 ? -17.389 -3.448 13.654 1.00 83.88 90 HIS A O 1
ATOM 706 N N . VAL A 1 91 ? -15.396 -3.286 12.610 1.00 85.81 91 VAL A N 1
ATOM 707 C CA . VAL A 1 91 ? -15.696 -4.219 11.509 1.00 85.81 91 VAL A CA 1
ATOM 708 C C . VAL A 1 91 ? -16.007 -5.613 12.060 1.00 85.81 91 VAL A C 1
ATOM 710 O O . VAL A 1 91 ? -17.072 -6.160 11.766 1.00 85.81 91 VAL A O 1
ATOM 713 N N . GLU A 1 92 ? -15.140 -6.149 12.922 1.00 88.94 92 GLU A N 1
ATOM 714 C CA . GLU A 1 92 ? -15.325 -7.472 13.535 1.00 88.94 92 GLU A CA 1
ATOM 715 C C . GLU A 1 92 ? -16.571 -7.525 14.429 1.00 88.94 92 GLU A C 1
ATOM 717 O O . GLU A 1 92 ? -17.385 -8.444 14.327 1.00 88.94 92 GLU A O 1
ATOM 722 N N . ALA A 1 93 ? -16.787 -6.498 15.258 1.00 86.88 93 ALA A N 1
ATOM 723 C CA . ALA A 1 93 ? -17.978 -6.391 16.104 1.00 86.88 93 ALA A CA 1
ATOM 724 C C . ALA A 1 93 ? -19.287 -6.285 15.298 1.00 86.88 93 ALA A C 1
ATOM 726 O O . ALA A 1 93 ? -20.362 -6.586 15.822 1.00 86.88 93 ALA A O 1
ATOM 727 N N . SER A 1 94 ? -19.203 -5.866 14.034 1.00 79.75 94 SER A N 1
ATOM 728 C CA . SER A 1 94 ? -20.334 -5.779 13.106 1.00 79.75 94 SER A CA 1
ATOM 729 C C . SER A 1 94 ? -20.576 -7.076 12.323 1.00 79.75 94 SER A C 1
ATOM 731 O O . SER A 1 94 ? -21.497 -7.124 11.509 1.00 79.75 94 SER A O 1
ATOM 733 N N . GLY A 1 95 ? -19.797 -8.132 12.583 1.00 86.19 95 GLY A N 1
ATOM 734 C CA . GLY A 1 95 ? -19.957 -9.451 11.968 1.00 86.19 95 GLY A CA 1
ATOM 735 C C . GLY A 1 95 ? -19.198 -9.648 10.654 1.00 86.19 95 GLY A C 1
ATOM 736 O O . GLY A 1 95 ? -19.447 -10.637 9.969 1.00 86.19 95 GLY A O 1
ATOM 737 N N . TYR A 1 96 ? -18.289 -8.735 10.304 1.00 88.94 96 TYR A N 1
ATOM 738 C CA . TYR A 1 96 ? -17.418 -8.847 9.130 1.00 88.94 96 TYR A CA 1
ATOM 739 C C . TYR A 1 96 ? -16.011 -9.314 9.522 1.00 88.94 96 TYR A C 1
ATOM 741 O O . TYR A 1 96 ? -15.648 -9.316 10.697 1.00 88.94 96 TYR A O 1
ATOM 749 N N . THR A 1 97 ? -15.209 -9.720 8.538 1.00 88.00 97 THR A N 1
ATOM 750 C CA . THR A 1 97 ? -13.853 -10.242 8.755 1.00 88.00 97 THR A CA 1
ATOM 751 C C . THR A 1 97 ? -12.793 -9.197 8.415 1.00 88.00 97 THR A C 1
ATOM 753 O O . THR A 1 97 ? -12.897 -8.490 7.416 1.00 88.00 97 THR A O 1
ATOM 756 N N . VAL A 1 98 ? -11.756 -9.123 9.250 1.00 90.81 98 VAL A N 1
ATOM 757 C CA . VAL A 1 98 ? -10.478 -8.487 8.915 1.00 90.81 98 VAL A CA 1
ATOM 758 C C . VAL A 1 98 ? -9.533 -9.607 8.477 1.00 90.81 98 VAL A C 1
ATOM 760 O O . VAL A 1 98 ? -9.113 -10.419 9.298 1.00 90.81 98 VAL A O 1
ATOM 763 N N . ASP A 1 99 ? -9.243 -9.690 7.178 1.00 91.19 99 ASP A N 1
ATOM 764 C CA . ASP A 1 99 ? -8.528 -10.826 6.571 1.00 91.19 99 ASP A CA 1
ATOM 765 C C . ASP A 1 99 ? -7.092 -10.948 7.070 1.00 91.19 99 ASP A C 1
ATOM 767 O O . ASP A 1 99 ? -6.579 -12.051 7.277 1.00 91.19 99 ASP A O 1
ATOM 771 N N . LYS A 1 100 ? -6.435 -9.799 7.261 1.00 91.56 100 LYS A N 1
ATOM 772 C CA . LYS A 1 100 ? -5.134 -9.722 7.923 1.00 91.56 100 LYS A CA 1
ATOM 773 C C . LYS A 1 100 ? -5.211 -8.714 9.062 1.00 91.56 100 LYS A C 1
ATOM 775 O O . LYS A 1 100 ? -5.514 -7.546 8.793 1.00 91.56 100 LYS A O 1
ATOM 780 N N . PRO A 1 101 ? -4.934 -9.141 10.309 1.00 87.94 101 PRO A N 1
ATOM 781 C CA . PRO A 1 101 ? -4.972 -8.252 11.460 1.00 87.94 101 PRO A CA 1
ATOM 782 C C . PRO A 1 101 ? -3.941 -7.129 11.313 1.00 87.94 101 PRO A C 1
ATOM 784 O O . PRO A 1 101 ? -3.004 -7.226 10.525 1.00 87.94 101 PRO A O 1
ATOM 787 N N . VAL A 1 102 ? -4.113 -6.063 12.098 1.00 91.94 102 VAL A N 1
ATOM 788 C CA . VAL A 1 102 ? -3.230 -4.890 12.049 1.00 91.94 102 VAL A CA 1
ATOM 789 C C . VAL A 1 102 ? -1.785 -5.281 12.369 1.00 91.94 102 VAL A C 1
ATOM 791 O O . VAL A 1 102 ? -1.467 -5.600 13.519 1.00 91.94 102 VAL A O 1
ATOM 794 N N . GLU A 1 103 ? -0.906 -5.158 11.380 1.00 93.62 103 GLU A N 1
ATOM 795 C CA . GLU A 1 103 ? 0.544 -5.288 11.527 1.00 93.62 103 GLU A CA 1
ATOM 796 C C . GLU A 1 103 ? 1.188 -3.904 11.574 1.00 93.62 103 GLU A C 1
ATOM 798 O O . GLU A 1 103 ? 0.795 -3.009 10.827 1.00 93.62 103 GLU A O 1
ATOM 803 N N . SER A 1 104 ? 2.183 -3.722 12.444 1.00 92.19 104 SER A N 1
ATOM 804 C CA . SER A 1 104 ? 2.874 -2.445 12.632 1.00 92.19 104 SER A CA 1
ATOM 805 C C . SER A 1 104 ? 4.378 -2.611 12.467 1.00 92.19 104 SER A C 1
ATOM 807 O O . SER A 1 104 ? 4.958 -3.558 12.994 1.00 92.19 104 SER A O 1
ATOM 809 N N . ASN A 1 105 ? 5.006 -1.656 11.788 1.00 90.38 105 ASN A N 1
ATOM 810 C CA . ASN A 1 105 ? 6.446 -1.597 11.584 1.00 90.38 105 ASN A CA 1
ATOM 811 C C . ASN A 1 105 ? 6.943 -0.182 11.885 1.00 90.38 105 ASN A C 1
ATOM 813 O O . ASN A 1 105 ? 6.419 0.798 11.348 1.00 90.38 105 ASN A O 1
ATOM 817 N N . ASP A 1 106 ? 7.961 -0.079 12.736 1.00 91.62 106 ASP A N 1
ATOM 818 C CA . ASP A 1 106 ? 8.663 1.183 12.948 1.00 91.62 106 ASP A CA 1
ATOM 819 C C . ASP A 1 106 ? 9.515 1.490 11.718 1.00 91.62 106 ASP A C 1
ATOM 821 O O . ASP A 1 106 ? 10.182 0.611 11.173 1.00 91.62 106 ASP A O 1
ATOM 825 N N . VAL A 1 107 ? 9.490 2.750 11.294 1.00 85.44 107 VAL A N 1
ATOM 826 C CA . VAL A 1 107 ? 10.254 3.295 10.169 1.00 85.44 107 VAL A CA 1
ATOM 827 C C . VAL A 1 107 ? 11.138 4.419 10.726 1.00 85.44 107 VAL A C 1
ATOM 829 O O . VAL A 1 107 ? 10.786 5.603 10.607 1.00 85.44 107 VAL A O 1
ATOM 832 N N . PRO A 1 108 ? 12.249 4.081 11.422 1.00 85.31 108 PRO A N 1
ATOM 833 C CA . PRO A 1 108 ? 13.060 5.046 12.165 1.00 85.31 108 PRO A CA 1
ATOM 834 C C . PRO A 1 108 ? 13.563 6.209 11.308 1.00 85.31 108 PRO A C 1
ATOM 836 O O . PRO A 1 108 ? 13.593 7.346 11.769 1.00 85.31 108 PRO A O 1
ATOM 839 N N . GLU A 1 109 ? 13.886 5.957 10.040 1.00 81.75 109 GLU A N 1
ATOM 840 C CA . GLU A 1 109 ? 14.341 6.963 9.079 1.00 81.75 109 GLU A CA 1
ATOM 841 C C . GLU A 1 109 ? 13.291 8.041 8.769 1.00 81.75 109 GLU A C 1
ATOM 843 O O . GLU A 1 109 ? 13.648 9.156 8.392 1.00 81.75 109 GLU A O 1
ATOM 848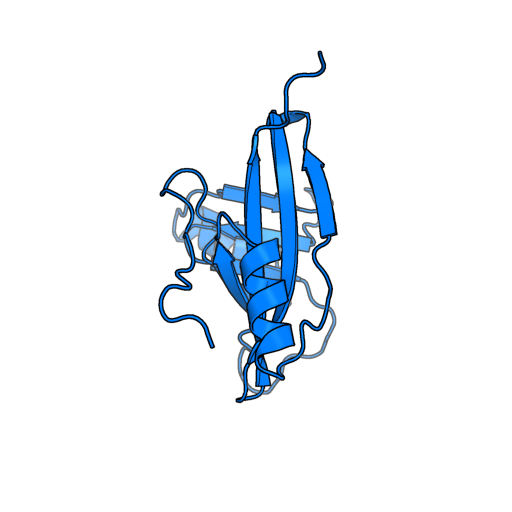 N N . LYS A 1 110 ? 12.001 7.731 8.953 1.00 77.75 110 LYS A N 1
ATOM 849 C CA . LYS A 1 110 ? 10.893 8.690 8.827 1.00 77.75 110 LYS A CA 1
ATOM 850 C C . LYS A 1 110 ? 10.425 9.228 10.178 1.00 77.75 110 LYS A C 1
ATOM 852 O O . LYS A 1 110 ? 9.559 10.097 10.204 1.00 77.75 110 LYS A O 1
ATOM 857 N N . GLY A 1 111 ? 10.961 8.717 11.289 1.00 87.25 111 GLY A N 1
ATOM 858 C CA . GLY A 1 111 ? 10.464 9.019 12.632 1.00 87.25 111 GLY A CA 1
ATOM 859 C C . GLY A 1 111 ? 8.997 8.618 12.822 1.00 87.25 111 GLY A C 1
ATOM 860 O O . GLY A 1 111 ? 8.279 9.253 13.593 1.00 87.25 111 GLY A O 1
ATOM 861 N N . GLN A 1 112 ? 8.532 7.608 12.083 1.00 88.81 112 GLN A N 1
ATOM 862 C CA . GLN A 1 112 ? 7.127 7.203 12.029 1.00 88.81 112 GLN A CA 1
ATOM 863 C C . GLN A 1 112 ? 6.972 5.688 12.186 1.00 88.81 112 GLN A C 1
ATOM 865 O O . GLN A 1 112 ? 7.893 4.929 11.905 1.00 88.81 112 GLN A O 1
ATOM 870 N N . ARG A 1 113 ? 5.789 5.248 12.604 1.00 90.31 113 ARG A N 1
ATOM 871 C CA . ARG A 1 113 ? 5.306 3.872 12.540 1.00 90.31 113 ARG A CA 1
ATOM 872 C C . ARG A 1 113 ? 4.273 3.766 11.429 1.00 90.31 113 ARG A C 1
ATOM 874 O O . ARG A 1 113 ? 3.328 4.551 11.374 1.00 90.31 113 ARG A O 1
ATOM 881 N N . TYR A 1 114 ? 4.451 2.771 10.573 1.00 88.81 114 TYR A N 1
ATOM 882 C CA . TYR A 1 114 ? 3.442 2.33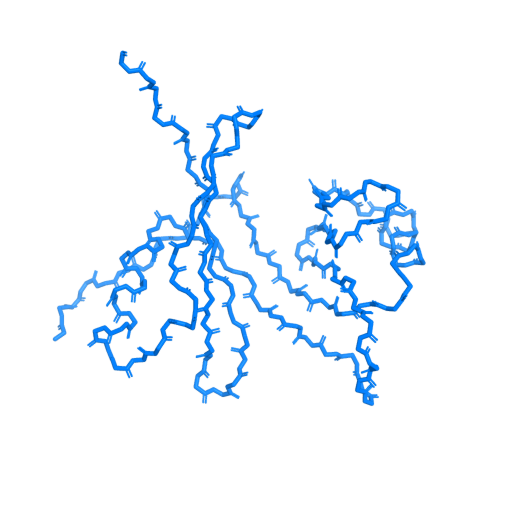1 9.618 1.00 88.81 114 TYR A CA 1
ATOM 883 C C . TYR A 1 114 ? 2.623 1.204 10.243 1.00 88.81 114 TYR A C 1
ATOM 885 O O . TYR A 1 114 ? 3.187 0.305 10.866 1.00 88.81 114 TYR A O 1
ATOM 893 N N . SER A 1 115 ? 1.307 1.226 10.055 1.00 91.12 115 SER A N 1
ATOM 894 C CA . SER A 1 115 ? 0.424 0.098 10.344 1.00 91.12 115 SER A CA 1
ATOM 895 C C . SER A 1 115 ? -0.475 -0.208 9.150 1.00 91.12 115 SER A C 1
ATOM 897 O O . SER A 1 115 ? -1.009 0.717 8.540 1.00 91.12 115 SER A O 1
ATOM 899 N N . GLY A 1 116 ? -0.660 -1.491 8.841 1.00 90.44 116 GLY A N 1
ATOM 900 C CA . GLY A 1 116 ? -1.481 -1.961 7.726 1.00 90.44 116 GLY A CA 1
ATOM 901 C C . GLY A 1 116 ? -2.475 -3.042 8.151 1.00 90.44 116 GLY A C 1
ATOM 902 O O . GLY A 1 116 ? -2.165 -3.853 9.022 1.00 90.44 116 GLY A O 1
ATOM 903 N N . ALA A 1 117 ? -3.656 -3.063 7.534 1.00 91.12 117 ALA A N 1
ATOM 904 C CA . ALA A 1 117 ? -4.648 -4.133 7.669 1.00 91.12 117 ALA A CA 1
ATOM 905 C C . ALA A 1 117 ? -5.333 -4.402 6.326 1.00 91.12 117 ALA A C 1
ATOM 907 O O . ALA A 1 117 ? -5.449 -3.498 5.500 1.00 91.12 117 ALA A O 1
ATOM 908 N N . TRP A 1 118 ? -5.800 -5.635 6.127 1.00 91.75 118 TRP A N 1
ATOM 909 C CA . TRP A 1 118 ? -6.438 -6.060 4.878 1.00 91.75 118 TRP A CA 1
ATOM 910 C C . TRP A 1 118 ? -7.845 -6.574 5.138 1.00 91.75 118 TRP A C 1
ATOM 912 O O . TRP A 1 118 ? -8.068 -7.298 6.110 1.00 91.75 118 TRP A O 1
ATOM 922 N N . LEU A 1 119 ? -8.773 -6.187 4.269 1.00 90.25 119 LEU A N 1
ATOM 923 C CA . LEU A 1 119 ? -10.179 -6.557 4.323 1.00 90.25 119 LEU A CA 1
ATOM 924 C C . LEU A 1 119 ? -10.683 -6.9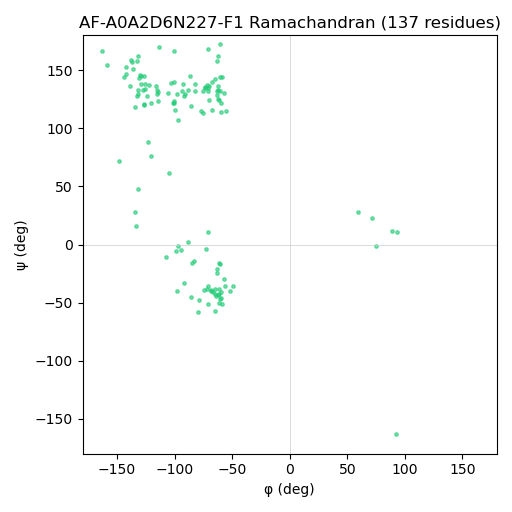08 2.924 1.00 90.25 119 LEU A C 1
ATOM 926 O O . LEU A 1 119 ? -10.168 -6.401 1.927 1.00 90.25 119 LEU A O 1
ATOM 930 N N . THR A 1 120 ? -11.755 -7.688 2.883 1.00 84.88 120 THR A N 1
ATOM 931 C CA . THR A 1 120 ? -12.532 -7.974 1.683 1.00 84.88 120 THR A CA 1
ATOM 932 C C . THR A 1 120 ? -13.914 -7.370 1.885 1.00 84.88 120 THR A C 1
ATOM 934 O O . THR A 1 120 ? -14.581 -7.648 2.885 1.00 84.88 120 THR A O 1
ATOM 937 N N . ASP A 1 121 ? -14.336 -6.497 0.972 1.00 80.00 121 ASP A N 1
ATOM 938 C CA . ASP A 1 121 ? -15.672 -5.910 1.034 1.00 80.00 121 ASP A CA 1
ATOM 939 C C . ASP A 1 121 ? -16.767 -6.950 0.689 1.00 80.00 121 ASP A C 1
ATOM 941 O O . ASP A 1 121 ? -16.465 -8.045 0.205 1.00 80.00 121 ASP A O 1
ATOM 945 N N . PRO A 1 122 ? -18.060 -6.657 0.928 1.00 80.12 122 PRO A N 1
ATOM 946 C CA . PRO A 1 122 ? -19.140 -7.606 0.643 1.00 80.12 122 PRO A CA 1
ATOM 947 C C . PRO A 1 122 ? -19.288 -8.018 -0.833 1.00 80.12 122 PRO A C 1
ATOM 949 O O . PRO A 1 122 ? -19.976 -8.999 -1.112 1.00 80.12 122 PRO A O 1
ATOM 952 N N . GLU A 1 123 ? -18.681 -7.281 -1.767 1.00 71.56 123 GLU A N 1
ATOM 953 C CA . GLU A 1 123 ? -18.668 -7.590 -3.201 1.00 71.56 123 GLU A CA 1
ATOM 954 C C . GLU A 1 123 ? -17.384 -8.320 -3.641 1.00 71.56 123 GLU A C 1
ATOM 956 O O . GLU A 1 123 ? -17.275 -8.729 -4.798 1.00 71.56 123 GLU A O 1
ATOM 961 N N . GLY A 1 124 ? -16.449 -8.566 -2.718 1.00 71.56 124 GLY A N 1
ATOM 962 C CA . GLY A 1 124 ? -15.223 -9.319 -2.960 1.00 71.56 124 GLY A CA 1
ATOM 963 C C . GLY A 1 124 ? -14.013 -8.465 -3.339 1.00 71.56 124 GLY A C 1
ATOM 964 O O . GLY A 1 124 ? -13.003 -9.027 -3.759 1.00 71.56 124 GLY A O 1
ATOM 965 N N . HIS A 1 125 ? -14.080 -7.137 -3.208 1.00 77.75 125 HIS A N 1
ATOM 966 C CA . HIS A 1 125 ? -12.930 -6.276 -3.483 1.00 77.75 125 HIS A CA 1
ATOM 967 C C . HIS A 1 125 ? -11.976 -6.218 -2.291 1.00 77.75 125 HIS A C 1
ATOM 969 O O . HIS A 1 125 ? -12.390 -6.049 -1.141 1.00 77.75 125 HIS A O 1
ATOM 975 N N . THR A 1 126 ? -10.679 -6.274 -2.582 1.00 86.81 126 THR A N 1
ATOM 976 C CA . THR A 1 126 ? -9.622 -6.127 -1.582 1.00 86.81 126 THR A CA 1
ATOM 977 C C . THR A 1 126 ? -9.456 -4.660 -1.168 1.00 86.81 126 THR A C 1
ATOM 979 O O . THR A 1 126 ? -9.313 -3.767 -2.011 1.00 86.81 126 THR A O 1
ATOM 982 N N . VAL A 1 127 ? -9.404 -4.406 0.139 1.00 84.44 127 VAL A N 1
ATOM 983 C CA . VAL A 1 127 ? -9.185 -3.088 0.747 1.00 84.44 127 VAL A CA 1
ATOM 984 C C . VAL A 1 127 ? -7.981 -3.145 1.688 1.00 84.44 127 VAL A C 1
ATOM 986 O O . VAL A 1 127 ? -7.920 -3.982 2.587 1.00 84.44 127 VAL A O 1
ATOM 989 N N . GLU A 1 128 ? -7.036 -2.223 1.508 1.00 88.81 128 GLU A N 1
ATOM 990 C CA . GLU A 1 128 ? -5.925 -1.981 2.433 1.00 88.81 128 GLU A CA 1
ATOM 991 C C . GLU A 1 128 ? -6.246 -0.749 3.290 1.00 88.81 128 GLU A C 1
ATOM 993 O O . GLU A 1 128 ? -6.461 0.348 2.769 1.00 88.81 128 GLU A O 1
ATOM 998 N N . LEU A 1 129 ? -6.242 -0.903 4.615 1.00 87.56 129 LEU A N 1
ATOM 999 C CA . LEU A 1 129 ? -6.197 0.228 5.539 1.00 87.56 129 LEU A CA 1
ATOM 1000 C C . LEU A 1 129 ? -4.749 0.517 5.911 1.00 87.56 129 LEU A C 1
ATOM 1002 O O . LEU A 1 129 ? -4.012 -0.388 6.297 1.00 87.56 129 LEU A O 1
ATOM 1006 N N . VAL A 1 130 ? -4.367 1.788 5.846 1.00 87.81 130 VAL A N 1
ATOM 1007 C CA . VAL A 1 130 ? -3.011 2.252 6.144 1.00 87.81 130 VAL A CA 1
ATOM 1008 C C . VAL A 1 130 ? -3.057 3.342 7.203 1.00 87.81 130 VAL A C 1
ATOM 1010 O O . VAL A 1 130 ? -3.819 4.292 7.079 1.00 87.81 130 VAL A O 1
ATOM 1013 N N . GLN A 1 131 ? -2.200 3.257 8.210 1.00 87.62 131 GLN A N 1
ATOM 1014 C CA . GLN A 1 131 ? -1.995 4.318 9.191 1.00 87.62 131 GLN A CA 1
ATOM 1015 C C . GLN A 1 131 ? -0.512 4.653 9.295 1.00 87.62 131 GLN A C 1
ATOM 1017 O O . GLN A 1 131 ? 0.322 3.762 9.434 1.00 87.62 131 GLN A O 1
ATOM 1022 N N . TRP A 1 132 ? -0.202 5.947 9.275 1.00 88.31 132 TRP A N 1
ATOM 1023 C CA . TRP A 1 132 ? 1.110 6.471 9.641 1.00 88.31 132 TRP A CA 1
ATOM 1024 C C . TRP A 1 132 ? 0.971 7.330 10.884 1.00 88.31 132 TRP A C 1
ATOM 1026 O O . TRP A 1 132 ? 0.134 8.230 10.934 1.00 88.31 132 TRP A O 1
ATOM 1036 N N . GLU A 1 133 ? 1.810 7.072 11.875 1.00 88.19 133 GLU A N 1
ATOM 1037 C CA . GLU A 1 133 ? 1.841 7.835 13.119 1.00 88.19 133 GLU A CA 1
ATOM 1038 C C . GLU A 1 133 ? 3.285 8.142 13.525 1.00 88.19 133 GLU A C 1
ATOM 1040 O O . GLU A 1 133 ? 4.186 7.385 13.167 1.00 88.19 133 GLU A O 1
ATOM 1045 N N . PRO A 1 134 ? 3.562 9.247 14.234 1.00 89.44 134 PRO A N 1
ATOM 1046 C CA . PRO A 1 134 ? 4.897 9.502 14.765 1.00 89.44 134 PRO A CA 1
ATOM 1047 C C . PRO A 1 134 ? 5.345 8.376 15.702 1.00 89.44 134 PRO A C 1
ATOM 1049 O O . PRO A 1 134 ? 4.541 7.853 16.476 1.00 89.44 134 PRO A O 1
ATOM 1052 N N . LEU A 1 135 ? 6.636 8.037 15.686 1.00 87.62 135 LEU A N 1
ATOM 1053 C CA . LEU A 1 135 ? 7.200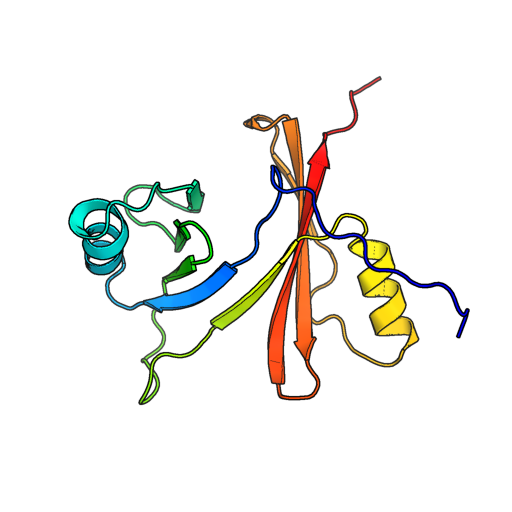 7.220 16.759 1.00 87.62 135 LEU A CA 1
ATOM 1054 C C . LEU A 1 135 ? 7.095 8.007 18.066 1.00 87.62 135 LEU A C 1
ATOM 1056 O O . LEU A 1 135 ? 7.457 9.184 18.124 1.00 87.62 135 LEU A O 1
ATOM 1060 N N . LEU A 1 136 ? 6.595 7.358 19.117 1.00 78.31 136 LEU A N 1
ATOM 1061 C CA . LEU A 1 136 ? 6.660 7.930 20.456 1.00 78.31 136 LEU A CA 1
ATOM 1062 C C . LEU A 1 136 ? 8.136 8.135 20.805 1.00 78.31 136 LEU A C 1
ATOM 1064 O O . LEU A 1 136 ? 8.955 7.240 20.590 1.00 78.31 136 LEU A O 1
ATOM 1068 N N . ALA A 1 137 ? 8.475 9.319 21.315 1.00 62.50 137 ALA A N 1
ATOM 1069 C CA . ALA A 1 137 ? 9.811 9.553 21.839 1.00 62.50 137 ALA A CA 1
ATOM 1070 C C . ALA A 1 137 ? 10.079 8.522 22.944 1.00 62.50 137 ALA A C 1
ATOM 1072 O O . ALA A 1 137 ? 9.241 8.335 23.827 1.00 62.50 137 ALA A O 1
ATOM 1073 N N . SER A 1 138 ? 11.222 7.841 22.875 1.00 57.28 138 SER A N 1
ATOM 1074 C CA . SER A 1 138 ? 11.713 7.054 24.002 1.00 57.28 138 SER A CA 1
ATOM 1075 C C . SER A 1 138 ? 11.900 7.996 25.193 1.00 57.28 138 SER A C 1
ATOM 1077 O O . SER A 1 138 ? 12.620 8.989 25.052 1.00 57.28 138 SER A O 1
ATOM 1079 N N . GLU A 1 139 ? 11.227 7.708 26.309 1.00 43.91 139 GLU A N 1
ATOM 1080 C CA . GLU A 1 139 ? 11.467 8.364 27.605 1.00 43.91 139 GLU A CA 1
ATOM 1081 C C . GLU A 1 139 ? 12.915 8.186 28.084 1.00 43.91 139 GLU A C 1
ATOM 1083 O O . GLU A 1 139 ? 13.514 7.118 27.806 1.00 43.91 139 GLU A O 1
#

Radius of gyration: 16.72 Å; Cα contacts (8 Å, |Δi|>4): 254; chains: 1; bounding box: 41×30×48 Å

Foldseek 3Di:
DDPDDDWAADDPVWWPWAFEWEDACPPVVCCCVCVVVVFDWDDFDDDPVDTQWTDTVRYIYGYDPDDADPDIDRQATETETACQQVVQVVCVVVVFDFPAPWDWDDDVVVQKIKIWTWGADPVGGIYIYIYIDGDDPDD

Solvent-accessible 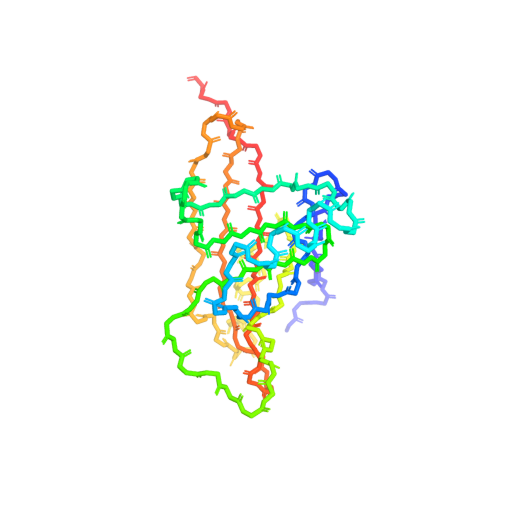surface area (backbone atoms only — not comparable to full-atom values): 8164 Å² total; per-residue (Å²): 132,78,96,75,87,72,89,45,64,41,59,83,95,59,56,55,49,28,45,27,36,66,37,84,55,61,69,62,49,48,45,42,46,40,67,71,69,58,46,66,77,71,50,77,40,75,50,87,96,62,53,48,34,41,33,40,88,57,33,28,44,33,62,53,90,70,81,80,62,104,56,90,54,78,62,34,44,35,40,28,24,71,47,61,68,62,53,51,52,51,41,44,77,71,76,46,69,61,77,38,70,80,45,74,47,81,38,74,95,74,49,25,28,43,34,40,31,34,32,60,48,99,89,68,50,40,34,37,43,35,28,74,43,72,54,77,78,82,129